Protein AF-A0A9D8AP09-F1 (afdb_monomer)

Structure (mmCIF, N/CA/C/O backbone):
data_AF-A0A9D8AP09-F1
#
_entry.id   AF-A0A9D8AP09-F1
#
loop_
_atom_site.group_PDB
_atom_site.id
_atom_site.type_symbol
_atom_site.label_atom_id
_atom_site.label_alt_id
_atom_site.label_comp_id
_atom_site.label_asym_id
_atom_site.label_entity_id
_atom_site.label_seq_id
_atom_site.pdbx_PDB_ins_code
_atom_site.Cartn_x
_atom_site.Cartn_y
_atom_site.Cartn_z
_atom_site.occupancy
_atom_site.B_iso_or_equiv
_atom_site.auth_seq_id
_atom_site.auth_comp_id
_atom_site.auth_asym_id
_atom_site.auth_atom_id
_atom_site.pdbx_PDB_model_num
ATOM 1 N N . MET A 1 1 ? -14.153 11.526 1.475 1.00 49.19 1 MET A N 1
ATOM 2 C CA . MET A 1 1 ? -14.322 10.347 2.339 1.00 49.19 1 MET A CA 1
ATOM 3 C C . MET A 1 1 ? -12.946 9.776 2.578 1.00 49.19 1 MET A C 1
ATOM 5 O O . MET A 1 1 ? -12.248 9.493 1.611 1.00 49.19 1 MET A O 1
ATOM 9 N N . SER A 1 2 ? -12.545 9.708 3.840 1.00 61.72 2 SER A N 1
ATOM 10 C CA . SER A 1 2 ? -11.300 9.065 4.252 1.00 61.72 2 SER A CA 1
ATOM 11 C C . SER A 1 2 ? -11.594 7.586 4.476 1.00 61.72 2 SER A C 1
ATOM 13 O O . SER A 1 2 ? -12.646 7.250 5.025 1.00 61.72 2 SER A O 1
ATOM 15 N N . LEU A 1 3 ? -10.708 6.703 4.023 1.00 72.69 3 LEU A N 1
ATOM 16 C CA . LEU A 1 3 ? -10.838 5.268 4.286 1.00 72.69 3 LEU A CA 1
ATOM 17 C C . LEU A 1 3 ? -10.752 4.996 5.805 1.00 72.69 3 LEU A C 1
ATOM 19 O O . LEU A 1 3 ? -10.404 5.877 6.579 1.00 72.69 3 LEU A O 1
ATOM 23 N N . LYS A 1 4 ? -11.095 3.797 6.285 1.00 78.00 4 LYS A N 1
ATOM 24 C CA . LYS A 1 4 ? -10.805 3.392 7.678 1.00 78.00 4 LYS A CA 1
ATOM 25 C C . LYS A 1 4 ? -9.647 2.392 7.693 1.00 78.00 4 LYS A C 1
ATOM 27 O O . LYS A 1 4 ? -9.812 1.261 7.227 1.00 78.00 4 LYS A O 1
ATOM 32 N N . ILE A 1 5 ? -8.505 2.798 8.246 1.00 80.69 5 ILE A N 1
ATOM 33 C CA . ILE A 1 5 ? -7.322 1.959 8.536 1.00 80.69 5 ILE A CA 1
ATOM 34 C C . ILE A 1 5 ? -7.080 1.902 10.045 1.00 80.69 5 ILE A C 1
ATOM 36 O O . ILE A 1 5 ? -7.574 2.747 10.790 1.00 80.69 5 ILE A O 1
ATOM 40 N N . LYS A 1 6 ? -6.358 0.881 10.509 1.00 83.88 6 LYS A N 1
ATOM 41 C CA . LYS A 1 6 ? -5.981 0.755 11.923 1.00 83.88 6 LYS A CA 1
ATOM 42 C C . LYS A 1 6 ? -4.983 1.850 12.298 1.00 83.88 6 LYS A C 1
ATOM 44 O O . LYS A 1 6 ? -4.035 2.110 11.559 1.00 83.88 6 LYS A O 1
ATOM 49 N N . ASN A 1 7 ? -5.132 2.406 13.501 1.00 82.69 7 ASN A N 1
ATOM 50 C CA . ASN A 1 7 ? -4.156 3.347 14.062 1.00 82.69 7 ASN A CA 1
ATOM 51 C C . ASN A 1 7 ? -2.744 2.750 14.133 1.00 82.69 7 ASN A C 1
ATOM 53 O O . ASN A 1 7 ? -1.767 3.465 13.944 1.00 82.69 7 ASN A O 1
ATOM 57 N N . GLU A 1 8 ? -2.617 1.441 14.353 1.00 85.38 8 GLU A N 1
ATOM 58 C CA . GLU A 1 8 ? -1.320 0.756 14.330 1.00 85.38 8 GLU A CA 1
ATOM 59 C C . GLU A 1 8 ? -0.633 0.842 12.961 1.00 85.38 8 GLU A C 1
ATOM 61 O O . GLU A 1 8 ? 0.572 1.062 12.885 1.00 85.38 8 GLU A O 1
ATOM 66 N N . THR A 1 9 ? -1.390 0.725 11.868 1.00 85.12 9 THR A N 1
ATOM 67 C CA . THR A 1 9 ? -0.864 0.832 10.500 1.00 85.12 9 THR A CA 1
ATOM 68 C C . THR A 1 9 ? -0.390 2.252 10.199 1.00 85.12 9 THR A C 1
ATOM 70 O O . THR A 1 9 ? 0.656 2.435 9.572 1.00 85.12 9 THR A O 1
ATOM 73 N N . ILE A 1 10 ? -1.120 3.256 10.699 1.00 83.38 10 ILE A N 1
ATOM 74 C CA . ILE A 1 10 ? -0.724 4.668 10.617 1.00 83.38 10 ILE A CA 1
ATOM 75 C C . ILE A 1 10 ? 0.594 4.875 11.368 1.00 83.38 10 ILE A C 1
ATOM 77 O O . ILE A 1 10 ? 1.536 5.412 10.796 1.00 83.38 10 ILE A O 1
ATOM 81 N N . LYS A 1 11 ? 0.705 4.361 12.601 1.00 83.50 11 LYS A N 1
ATOM 82 C CA . LYS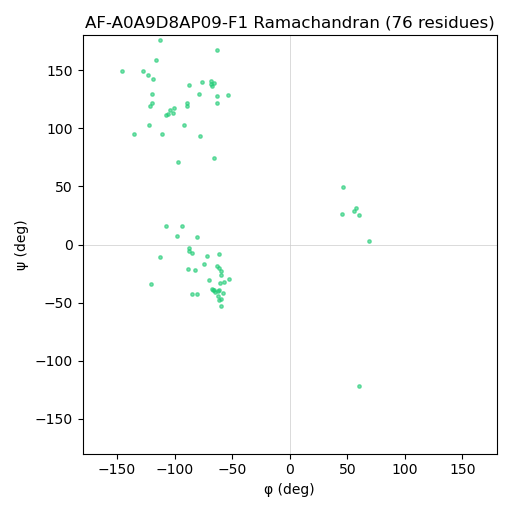 A 1 11 ? 1.936 4.441 13.406 1.00 83.50 11 LYS A CA 1
ATOM 83 C C . LYS A 1 11 ? 3.139 3.759 12.745 1.00 83.50 11 LYS A C 1
ATOM 85 O O . LYS A 1 11 ? 4.254 4.233 12.907 1.00 83.50 11 LYS A O 1
ATOM 90 N N . LYS A 1 12 ? 2.929 2.676 11.988 1.00 84.12 12 LYS A N 1
ATOM 91 C CA . LYS A 1 12 ? 3.987 1.997 11.210 1.00 84.12 12 LYS A CA 1
ATOM 92 C C . LYS A 1 12 ? 4.407 2.761 9.951 1.00 84.12 12 LYS A C 1
ATOM 94 O O . LYS A 1 12 ? 5.443 2.463 9.369 1.00 84.12 12 LYS A O 1
ATOM 99 N N . THR A 1 13 ? 3.597 3.713 9.499 1.00 83.75 13 THR A N 1
ATOM 100 C CA . THR A 1 13 ? 3.846 4.493 8.285 1.00 83.75 13 THR A CA 1
ATOM 101 C C . THR A 1 13 ? 4.495 5.830 8.668 1.00 83.75 13 THR A C 1
ATOM 103 O O . THR A 1 13 ? 3.868 6.884 8.617 1.00 83.75 13 THR A O 1
ATOM 106 N N . THR A 1 14 ? 5.752 5.778 9.101 1.00 80.25 14 THR A N 1
ATOM 107 C CA . THR A 1 14 ? 6.502 6.916 9.662 1.00 80.25 14 THR A CA 1
ATOM 108 C C . THR A 1 14 ? 7.131 7.847 8.620 1.00 80.25 14 THR A C 1
ATOM 110 O O . THR A 1 14 ? 7.388 9.009 8.910 1.00 80.25 14 THR A O 1
ATOM 113 N N . GLU A 1 15 ? 7.352 7.375 7.394 1.00 80.44 15 GLU A N 1
ATOM 114 C CA . GLU A 1 15 ? 8.124 8.070 6.352 1.00 80.44 15 GLU A CA 1
ATOM 115 C C . GLU A 1 15 ? 7.247 8.637 5.225 1.00 80.44 15 GLU A C 1
ATOM 117 O O . GLU A 1 15 ? 7.728 8.952 4.130 1.00 80.44 15 GLU A O 1
ATOM 122 N N . CYS A 1 16 ? 5.933 8.747 5.444 1.00 81.19 16 CYS A N 1
ATOM 123 C CA . CYS A 1 16 ? 5.013 9.229 4.419 1.00 81.19 16 CYS A CA 1
ATOM 124 C C . CYS A 1 16 ? 5.081 10.756 4.292 1.00 81.19 16 CYS A C 1
ATOM 126 O O . CYS A 1 16 ? 4.341 11.487 4.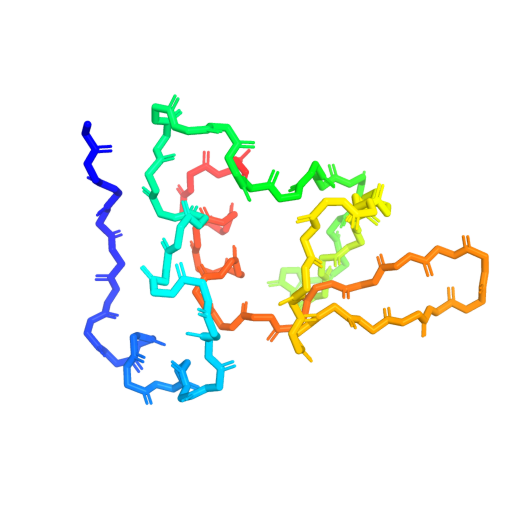945 1.00 81.19 16 CYS A O 1
ATOM 128 N N . LYS A 1 17 ? 5.919 11.236 3.369 1.00 76.06 17 LYS A N 1
ATOM 129 C CA . LYS A 1 17 ? 6.062 12.668 3.042 1.00 76.06 17 LYS A CA 1
ATOM 130 C C . LYS A 1 17 ? 4.797 13.312 2.470 1.00 76.06 17 LYS A C 1
ATOM 132 O O . LYS A 1 17 ? 4.660 14.527 2.488 1.00 76.06 17 LYS A O 1
ATOM 137 N N . THR A 1 18 ? 3.855 12.512 1.977 1.00 72.44 18 THR A N 1
ATOM 138 C CA . THR A 1 18 ? 2.607 12.998 1.375 1.00 72.44 18 THR A CA 1
ATOM 139 C C . THR A 1 18 ? 1.449 13.069 2.373 1.00 72.44 18 THR A C 1
ATOM 141 O O . THR A 1 18 ? 0.302 13.069 1.940 1.00 72.44 18 THR A O 1
ATOM 144 N N . ASN A 1 19 ? 1.710 13.025 3.687 1.00 76.62 19 ASN A N 1
ATOM 145 C CA . ASN A 1 19 ? 0.691 13.058 4.745 1.00 76.62 19 ASN A CA 1
ATOM 146 C C . ASN A 1 19 ? -0.495 12.108 4.478 1.00 76.62 19 ASN A C 1
ATOM 148 O O . ASN A 1 19 ? -1.658 12.507 4.475 1.00 76.62 19 ASN A O 1
ATOM 152 N N . PHE A 1 20 ? -0.192 10.848 4.154 1.00 76.38 20 PHE A N 1
ATOM 153 C CA . PHE A 1 20 ? -1.201 9.837 3.828 1.00 76.38 20 PHE A CA 1
ATOM 154 C C . PHE A 1 20 ? -2.130 10.219 2.660 1.00 76.38 20 PHE A C 1
ATOM 156 O O . PHE A 1 20 ? -3.266 9.770 2.618 1.00 76.38 20 PHE A O 1
ATOM 163 N N . SER A 1 21 ? -1.676 10.990 1.666 1.00 75.06 21 SER A N 1
ATOM 164 C CA . SER A 1 21 ? -2.503 11.386 0.506 1.00 75.06 21 SER A CA 1
ATOM 165 C C . SER A 1 21 ? -3.175 10.202 -0.220 1.00 75.06 21 SER A C 1
ATOM 167 O O . SER A 1 21 ? -4.306 10.321 -0.685 1.00 75.06 21 SER A O 1
ATOM 169 N N . CYS A 1 22 ? -2.557 9.011 -0.202 1.00 72.88 22 CYS A N 1
ATOM 170 C CA . CYS A 1 22 ? -3.147 7.747 -0.683 1.00 72.88 22 CYS A CA 1
ATOM 171 C C . CYS A 1 22 ? -4.419 7.304 0.073 1.00 72.88 22 CYS A C 1
ATOM 173 O O . CYS A 1 22 ? -5.042 6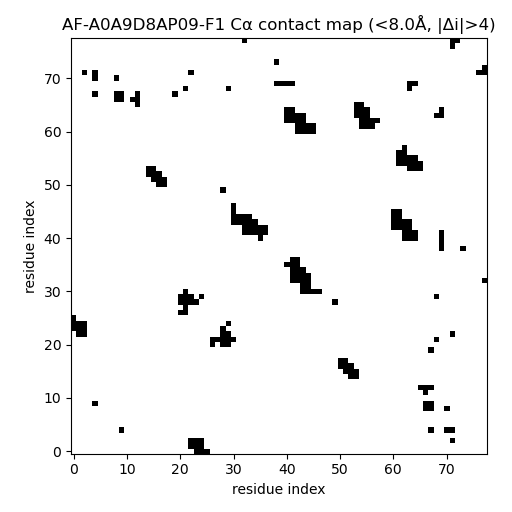.312 -0.283 1.00 72.88 22 CYS A O 1
ATOM 175 N N . PHE A 1 23 ? -4.773 7.971 1.161 1.00 70.44 23 PHE A N 1
ATOM 176 C CA . PHE A 1 23 ? -5.955 7.698 1.966 1.00 70.44 23 PHE A CA 1
ATOM 177 C C . PHE A 1 23 ? -7.183 8.462 1.476 1.00 70.44 23 PHE A C 1
ATOM 179 O O . PHE A 1 23 ? -8.324 8.100 1.780 1.00 70.44 23 PHE A O 1
ATOM 186 N N . ASN A 1 24 ? -6.948 9.536 0.726 1.00 67.88 24 ASN A N 1
ATOM 187 C CA . ASN A 1 24 ? -7.994 10.397 0.231 1.00 67.88 24 ASN A CA 1
ATOM 188 C C . ASN A 1 24 ? -8.438 9.913 -1.153 1.00 67.88 24 ASN A C 1
A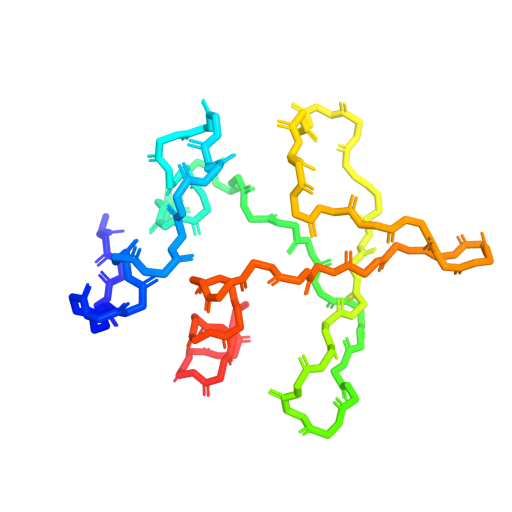TOM 190 O O . ASN A 1 24 ? -7.784 10.166 -2.161 1.00 67.88 24 ASN A O 1
ATOM 194 N N . GLN A 1 25 ? -9.589 9.240 -1.217 1.00 62.03 25 GLN A N 1
ATOM 195 C CA . GLN A 1 25 ? -10.151 8.796 -2.499 1.00 62.03 25 GLN A CA 1
ATOM 196 C C . GLN A 1 25 ? -10.444 9.961 -3.459 1.00 62.03 25 GLN A C 1
ATOM 198 O O . GLN A 1 25 ? -10.473 9.754 -4.669 1.00 62.03 25 GLN A O 1
ATOM 203 N N . LYS A 1 26 ? -10.631 11.192 -2.952 1.00 58.19 26 LYS A N 1
ATOM 204 C CA . LYS A 1 26 ? -10.899 12.357 -3.809 1.00 58.19 26 LYS A CA 1
ATOM 205 C C . LYS A 1 26 ? -9.684 12.786 -4.627 1.00 58.19 26 LYS A C 1
ATOM 207 O O . LYS A 1 26 ? -9.865 13.303 -5.720 1.00 58.19 26 LYS A O 1
ATOM 212 N N . THR A 1 27 ? -8.467 12.590 -4.121 1.00 60.81 27 THR A N 1
ATOM 213 C CA . THR A 1 27 ? -7.254 13.070 -4.800 1.00 60.81 27 THR A CA 1
ATOM 214 C C . THR A 1 27 ? -6.737 12.095 -5.852 1.00 60.81 27 THR A C 1
ATOM 216 O O . THR A 1 27 ? -5.782 12.436 -6.539 1.00 60.81 27 THR A O 1
ATOM 219 N N . ARG A 1 28 ? -7.307 10.876 -5.970 1.00 61.34 28 ARG A N 1
ATOM 220 C CA . ARG A 1 28 ? -6.764 9.775 -6.804 1.00 61.34 28 ARG A CA 1
ATOM 221 C C . ARG A 1 28 ? -5.246 9.592 -6.624 1.00 61.34 28 ARG A C 1
ATOM 223 O O . ARG A 1 28 ? -4.536 9.079 -7.485 1.00 61.34 28 ARG A O 1
ATOM 230 N N . ALA A 1 29 ? -4.732 9.980 -5.458 1.00 65.56 29 ALA A N 1
ATOM 231 C CA . ALA A 1 29 ? -3.307 10.005 -5.178 1.00 65.56 29 ALA A CA 1
ATOM 232 C C . ALA A 1 29 ? -2.760 8.616 -4.802 1.00 65.56 29 ALA A C 1
ATOM 234 O O . ALA A 1 29 ? -1.580 8.479 -4.489 1.00 65.56 29 ALA A O 1
ATOM 235 N N . CYS A 1 30 ? -3.563 7.555 -4.886 1.00 72.75 30 CYS A N 1
ATOM 236 C CA . CYS A 1 30 ? -3.101 6.174 -4.744 1.00 72.75 30 CYS A CA 1
ATOM 237 C C . CYS A 1 30 ? -2.388 5.718 -6.018 1.00 72.75 30 CYS A C 1
ATOM 239 O O . CYS A 1 30 ? -2.814 6.063 -7.116 1.00 72.75 30 CYS A O 1
ATOM 241 N N . CYS A 1 31 ? -1.287 4.978 -5.902 1.00 78.12 31 CYS A N 1
ATOM 242 C CA . CYS A 1 31 ? -0.706 4.313 -7.070 1.00 78.12 31 CYS A CA 1
ATOM 243 C C . CYS A 1 31 ? -1.653 3.198 -7.537 1.00 78.12 31 CYS A C 1
ATOM 245 O O . CYS A 1 31 ? -2.203 2.476 -6.694 1.00 78.12 31 CYS A O 1
ATOM 247 N N . GLU A 1 32 ? -1.835 3.069 -8.849 1.00 83.50 32 GLU A N 1
ATOM 248 C CA . GLU A 1 32 ? -2.585 1.962 -9.447 1.00 83.50 32 GLU A CA 1
ATOM 249 C C . GLU A 1 32 ? -1.858 0.653 -9.144 1.00 83.50 32 GLU A C 1
ATOM 251 O O . GLU A 1 32 ? -0.650 0.568 -9.356 1.00 83.50 32 GLU A O 1
ATOM 256 N N . VAL A 1 33 ? -2.570 -0.331 -8.590 1.00 86.38 33 VAL A N 1
ATOM 257 C CA . VAL A 1 33 ? -2.008 -1.653 -8.290 1.00 86.38 33 VAL A CA 1
ATOM 258 C C . VAL A 1 33 ? -2.196 -2.533 -9.514 1.00 86.38 33 VAL A C 1
ATOM 260 O O . VAL A 1 33 ? -3.325 -2.789 -9.917 1.00 86.38 33 VAL A O 1
ATOM 263 N N . GLU A 1 34 ? -1.092 -3.006 -10.081 1.00 87.94 34 GLU A N 1
ATOM 264 C CA . GLU A 1 34 ? -1.106 -3.935 -11.213 1.00 87.94 34 GLU A CA 1
ATOM 265 C C . GLU A 1 34 ? -1.245 -5.375 -10.735 1.00 87.94 34 GLU A C 1
ATOM 267 O O . GLU A 1 34 ? -2.000 -6.159 -11.304 1.00 87.94 34 GLU A O 1
ATOM 272 N N . GLN A 1 35 ? -0.519 -5.732 -9.672 1.00 86.62 35 GLN A N 1
ATOM 273 C CA . GLN A 1 35 ? -0.514 -7.088 -9.134 1.00 86.62 35 GLN A CA 1
ATOM 274 C C . GLN A 1 35 ? -0.374 -7.075 -7.613 1.00 86.62 35 GLN A C 1
ATOM 276 O O . GLN A 1 35 ? 0.270 -6.208 -7.024 1.00 86.62 35 GLN A O 1
ATOM 281 N N . ASN A 1 36 ? -0.956 -8.078 -6.963 1.00 87.25 36 ASN A N 1
ATOM 282 C CA . ASN A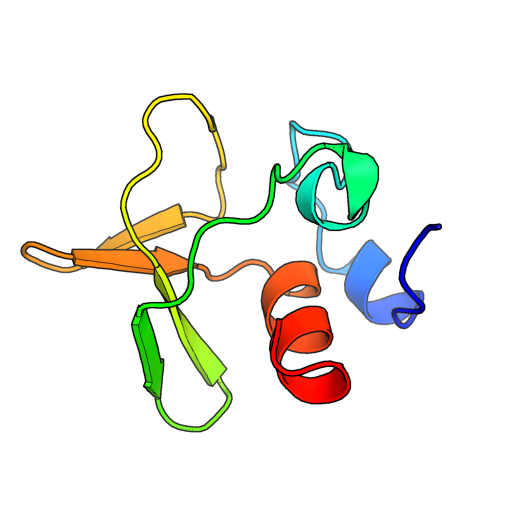 1 36 ? -0.754 -8.345 -5.546 1.00 87.25 36 ASN A CA 1
ATOM 283 C C . ASN A 1 36 ? -0.198 -9.759 -5.388 1.00 87.25 36 ASN A C 1
ATOM 285 O O . ASN A 1 36 ? -0.862 -10.730 -5.749 1.00 87.25 36 ASN A O 1
ATOM 289 N N . VAL A 1 37 ? 0.998 -9.864 -4.816 1.00 83.81 37 VAL A N 1
ATOM 290 C CA . VAL A 1 37 ? 1.647 -11.139 -4.521 1.00 83.81 37 VAL A CA 1
ATOM 291 C C . VAL A 1 37 ? 1.476 -11.453 -3.037 1.00 83.81 37 VAL A C 1
ATOM 293 O O . VAL A 1 37 ? 1.988 -10.749 -2.159 1.00 83.81 37 VAL A O 1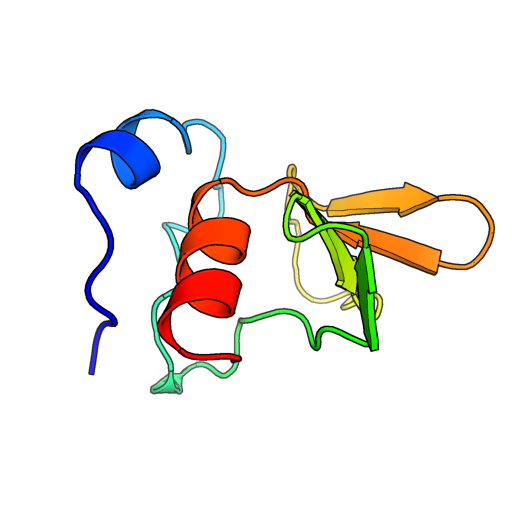
ATOM 296 N N . GLY A 1 38 ? 0.711 -12.512 -2.756 1.00 78.62 38 GLY A N 1
ATOM 297 C CA . GLY A 1 38 ? 0.542 -13.072 -1.411 1.00 78.62 38 GLY A CA 1
ATOM 298 C C . GLY A 1 38 ? -0.054 -12.111 -0.377 1.00 78.62 38 GLY A C 1
ATOM 299 O O . GLY A 1 38 ? 0.253 -12.228 0.806 1.00 78.62 38 GLY A O 1
ATOM 300 N N . GLY A 1 39 ? -0.825 -11.099 -0.796 1.00 74.25 39 GLY A N 1
ATOM 301 C CA . GLY A 1 39 ? -1.403 -10.096 0.110 1.00 74.25 39 GLY A CA 1
ATOM 302 C C . GLY A 1 39 ? -0.380 -9.151 0.748 1.00 74.25 39 GLY A C 1
ATOM 303 O O . GLY A 1 39 ? -0.748 -8.320 1.578 1.00 74.25 39 GLY A O 1
ATOM 304 N N . THR A 1 40 ? 0.894 -9.282 0.375 1.00 78.56 40 THR A N 1
ATOM 305 C CA . THR A 1 40 ? 2.022 -8.717 1.119 1.00 78.56 40 THR A CA 1
ATOM 306 C C . THR A 1 40 ? 2.828 -7.752 0.267 1.00 78.56 40 THR A C 1
ATOM 308 O O . THR A 1 40 ? 3.314 -6.751 0.792 1.00 78.56 40 THR A O 1
ATOM 311 N N . VAL A 1 41 ? 2.954 -7.999 -1.038 1.00 83.69 41 VAL A N 1
ATOM 312 C CA . VAL A 1 41 ? 3.676 -7.121 -1.966 1.00 83.69 41 VAL A CA 1
ATOM 313 C C . VAL A 1 41 ? 2.709 -6.631 -3.033 1.00 83.69 41 VAL A C 1
ATOM 315 O O . VAL A 1 41 ? 2.095 -7.427 -3.739 1.00 83.69 41 VAL A O 1
ATOM 318 N N . LEU A 1 42 ? 2.569 -5.309 -3.138 1.00 88.56 42 LEU A N 1
ATOM 319 C CA . LEU A 1 42 ? 1.756 -4.672 -4.167 1.00 88.56 42 LEU A CA 1
ATOM 320 C C . LEU A 1 42 ? 2.678 -4.164 -5.267 1.00 88.56 42 LEU A C 1
ATOM 322 O O . LEU A 1 42 ? 3.492 -3.281 -5.009 1.00 88.56 42 LEU A O 1
ATOM 326 N N . PHE A 1 43 ? 2.535 -4.689 -6.475 1.00 89.62 43 PHE A N 1
ATOM 327 C CA . PHE A 1 43 ? 3.109 -4.094 -7.672 1.00 89.62 43 PHE A CA 1
ATOM 328 C C . PHE A 1 43 ? 2.225 -2.940 -8.105 1.00 89.62 43 PHE A C 1
ATOM 330 O O . PHE A 1 43 ? 1.004 -3.076 -8.181 1.00 89.62 43 PHE A O 1
ATOM 337 N N . VAL A 1 44 ? 2.840 -1.793 -8.341 1.00 88.00 44 VAL A N 1
ATOM 338 C CA . VAL A 1 44 ? 2.155 -0.560 -8.694 1.00 88.00 44 VAL A CA 1
ATOM 339 C C . VAL A 1 44 ? 2.746 0.027 -9.960 1.00 88.00 44 VAL A C 1
ATOM 341 O O . VAL A 1 44 ? 3.951 -0.078 -10.190 1.00 88.00 44 VAL A O 1
ATOM 344 N N . LYS A 1 45 ? 1.918 0.718 -10.744 1.00 84.56 45 LYS A N 1
ATOM 345 C CA . LYS A 1 45 ? 2.444 1.547 -11.825 1.00 84.56 45 LYS A CA 1
ATOM 346 C C . LYS A 1 45 ? 3.247 2.699 -11.253 1.00 84.56 45 LYS A C 1
ATOM 348 O O . LYS A 1 45 ? 2.836 3.353 -10.286 1.00 84.56 45 LYS A O 1
ATOM 353 N N . TYR A 1 46 ? 4.372 2.972 -11.902 1.00 77.06 46 TYR A N 1
ATOM 354 C CA . TYR A 1 46 ? 5.138 4.179 -11.651 1.00 77.06 46 TYR A CA 1
ATOM 355 C C . TYR A 1 46 ? 4.236 5.400 -11.795 1.00 77.06 46 TYR A C 1
ATOM 357 O O . TYR A 1 46 ? 3.545 5.557 -12.799 1.00 77.06 46 TYR A O 1
ATOM 365 N N . THR A 1 47 ? 4.235 6.269 -10.790 1.00 70.69 47 THR A N 1
ATOM 366 C CA . THR A 1 47 ? 3.579 7.571 -10.893 1.00 70.69 47 THR A CA 1
ATOM 367 C C . THR A 1 47 ? 4.637 8.641 -10.622 1.00 70.69 47 THR A C 1
ATOM 369 O O . THR A 1 47 ? 4.987 8.829 -9.455 1.00 70.69 47 THR A O 1
ATOM 372 N N . PRO A 1 48 ? 5.163 9.330 -11.653 1.00 60.81 48 PRO A N 1
ATOM 373 C CA . PRO A 1 48 ? 6.253 10.301 -11.494 1.00 60.81 48 PRO A CA 1
ATOM 374 C C . PRO A 1 48 ? 5.896 11.453 -10.548 1.00 60.81 48 PRO A C 1
ATOM 376 O O . PRO A 1 48 ? 6.759 12.010 -9.883 1.00 60.81 48 PRO A 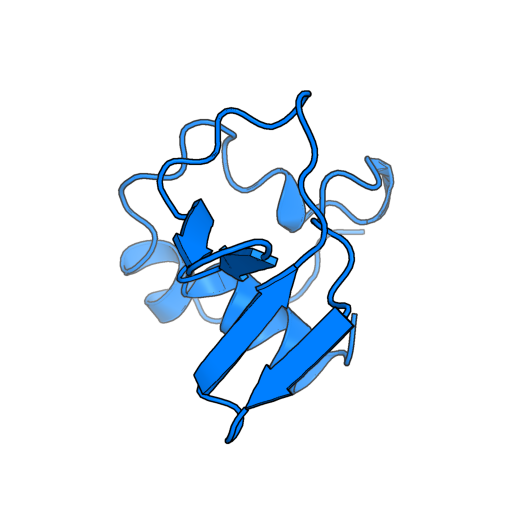O 1
ATOM 379 N N . GLU A 1 49 ? 4.608 11.767 -10.422 1.00 61.97 49 GLU A N 1
ATOM 380 C CA . GLU A 1 49 ? 4.101 12.837 -9.558 1.00 61.97 49 GLU A CA 1
ATOM 381 C C . GLU A 1 49 ? 4.183 12.511 -8.055 1.00 61.97 49 GLU A C 1
ATOM 383 O O . GLU A 1 49 ? 3.941 13.374 -7.210 1.00 61.97 49 GLU A O 1
ATOM 388 N N . LYS A 1 50 ? 4.506 11.265 -7.683 1.00 65.38 50 LYS A N 1
ATOM 389 C CA . LYS A 1 50 ? 4.496 10.813 -6.288 1.00 65.38 50 LYS A CA 1
ATOM 390 C C . LYS A 1 50 ? 5.911 10.548 -5.801 1.00 65.38 50 LYS A C 1
ATOM 392 O O . LYS A 1 50 ? 6.420 9.436 -5.910 1.00 65.38 50 LYS A O 1
ATOM 397 N N . ASN A 1 51 ? 6.494 11.550 -5.145 1.00 72.19 51 ASN A N 1
ATOM 398 C CA . ASN A 1 51 ? 7.676 11.394 -4.292 1.00 72.19 51 ASN A CA 1
ATOM 399 C C . ASN A 1 51 ? 7.337 10.538 -3.054 1.00 72.19 51 ASN A C 1
ATOM 401 O O . ASN A 1 51 ? 7.156 11.044 -1.944 1.00 72.19 51 ASN A O 1
ATOM 405 N N . CYS A 1 52 ? 7.193 9.227 -3.252 1.00 79.06 52 CYS A N 1
ATOM 406 C CA . CYS A 1 52 ? 6.813 8.269 -2.223 1.00 79.06 52 CYS A CA 1
ATOM 407 C C . CYS A 1 52 ? 8.015 7.408 -1.823 1.00 79.06 52 CYS A C 1
ATOM 409 O O . CYS A 1 52 ? 8.428 6.536 -2.581 1.00 79.06 52 CYS A O 1
ATOM 411 N N . ASN A 1 53 ? 8.516 7.587 -0.596 1.00 83.31 53 ASN A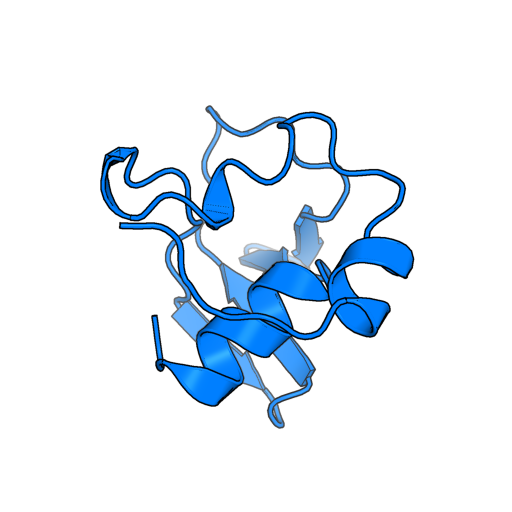 N 1
ATOM 412 C CA . ASN A 1 53 ? 9.635 6.793 -0.061 1.00 83.31 53 ASN A CA 1
ATOM 413 C C . ASN A 1 53 ? 9.322 5.286 0.038 1.00 83.31 53 ASN A C 1
ATOM 415 O O . ASN A 1 53 ? 10.222 4.462 0.116 1.00 83.31 53 ASN A O 1
ATOM 419 N N . TYR A 1 54 ? 8.039 4.915 0.047 1.00 84.94 54 TYR A N 1
ATOM 420 C CA . TYR A 1 54 ? 7.610 3.520 0.123 1.00 84.94 54 TYR A CA 1
ATOM 421 C C . TYR A 1 54 ? 7.507 2.829 -1.241 1.00 84.94 54 TYR A C 1
ATOM 423 O O . TYR A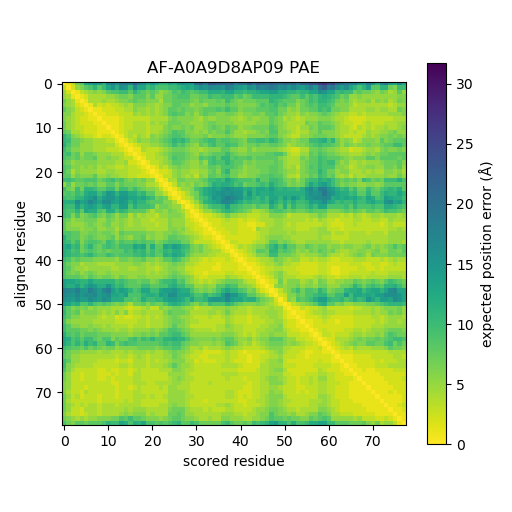 1 54 ? 7.143 1.650 -1.288 1.00 84.94 54 TYR A O 1
ATOM 431 N N . MET A 1 55 ? 7.739 3.553 -2.339 1.00 85.12 55 MET A N 1
ATOM 432 C CA . MET A 1 55 ? 7.781 2.975 -3.676 1.00 85.12 55 MET A CA 1
ATOM 433 C C . MET A 1 55 ? 9.212 2.537 -3.983 1.00 85.12 55 MET A C 1
ATOM 435 O O . MET A 1 55 ? 10.130 3.348 -3.957 1.00 85.12 55 MET A O 1
ATOM 439 N N . VAL A 1 56 ? 9.387 1.255 -4.280 1.00 87.19 56 VAL A N 1
ATOM 440 C CA . VAL A 1 56 ? 10.688 0.637 -4.544 1.00 87.19 56 VAL A CA 1
ATOM 441 C C . VAL A 1 56 ? 10.674 0.068 -5.956 1.00 87.19 56 VAL A C 1
ATOM 443 O O . VAL A 1 56 ? 9.743 -0.653 -6.316 1.00 87.19 56 VAL A O 1
ATOM 446 N N . SER A 1 57 ? 11.680 0.390 -6.766 1.00 86.50 57 SER A N 1
ATOM 447 C CA . SER A 1 57 ? 11.856 -0.215 -8.089 1.00 86.50 57 SER A CA 1
ATOM 448 C C . SER A 1 57 ? 12.216 -1.697 -7.959 1.00 86.50 57 SER A C 1
ATOM 450 O O . SER A 1 57 ? 13.036 -2.089 -7.131 1.00 86.50 57 SER A O 1
ATOM 452 N N . PHE A 1 58 ? 11.588 -2.533 -8.780 1.00 85.50 58 PHE A N 1
ATOM 453 C CA . PHE A 1 58 ? 11.830 -3.969 -8.851 1.00 85.50 58 PHE A CA 1
ATOM 454 C C . PHE A 1 58 ? 11.918 -4.388 -10.322 1.00 85.50 58 PHE A C 1
ATOM 456 O O . PHE A 1 58 ? 10.902 -4.605 -10.985 1.00 85.50 58 PHE A O 1
ATOM 463 N N . GLY A 1 59 ? 13.144 -4.457 -10.849 1.00 85.44 59 GLY A N 1
ATOM 464 C CA . GLY A 1 59 ? 13.383 -4.665 -12.279 1.00 85.44 59 GLY A CA 1
ATOM 465 C C . GLY A 1 59 ? 12.772 -3.534 -13.111 1.00 85.44 59 GLY A C 1
ATOM 466 O O . GLY A 1 59 ? 13.101 -2.368 -12.903 1.00 85.44 59 GLY A O 1
ATOM 467 N N . SER A 1 60 ? 11.865 -3.884 -14.026 1.00 83.50 60 SER A N 1
ATOM 468 C CA . SER A 1 60 ? 11.112 -2.938 -14.867 1.00 83.50 60 SER A CA 1
ATOM 469 C C . SER A 1 60 ? 9.816 -2.420 -14.224 1.00 83.50 60 SER A C 1
ATOM 471 O O . SER A 1 60 ? 9.171 -1.539 -14.788 1.00 83.50 60 SER A O 1
ATOM 473 N N . ASN A 1 61 ? 9.431 -2.943 -13.056 1.00 86.06 61 ASN A N 1
ATOM 474 C CA . ASN A 1 61 ? 8.199 -2.579 -12.354 1.00 86.06 61 ASN A CA 1
ATOM 475 C C . ASN A 1 61 ? 8.505 -1.848 -11.041 1.00 86.06 61 ASN A C 1
ATOM 477 O O . ASN A 1 61 ? 9.654 -1.707 -10.622 1.00 86.06 61 ASN A O 1
ATOM 481 N N . TYR A 1 62 ? 7.453 -1.392 -10.361 1.00 89.06 62 TYR A N 1
ATOM 482 C CA . TYR A 1 62 ? 7.553 -0.750 -9.056 1.00 89.06 62 TYR A CA 1
ATOM 483 C C . TYR A 1 62 ? 6.700 -1.498 -8.044 1.00 89.06 62 TYR A C 1
ATOM 485 O O . TYR A 1 62 ? 5.636 -2.024 -8.358 1.00 89.06 62 TYR A O 1
ATOM 493 N N . THR A 1 63 ? 7.167 -1.541 -6.805 1.00 89.38 63 THR A N 1
ATOM 494 C CA . THR A 1 63 ? 6.463 -2.158 -5.684 1.00 89.38 63 THR A CA 1
ATOM 495 C C . THR A 1 63 ? 6.176 -1.117 -4.617 1.00 89.38 63 THR A C 1
ATOM 497 O O . THR A 1 63 ? 6.972 -0.214 -4.367 1.00 89.38 63 THR A O 1
ATOM 500 N N . CYS A 1 64 ? 5.016 -1.217 -3.978 1.00 87.00 64 CYS A N 1
ATOM 501 C CA . CYS A 1 64 ? 4.641 -0.381 -2.853 1.00 87.00 64 CYS A CA 1
ATOM 502 C C . CYS A 1 64 ? 4.764 -1.175 -1.553 1.00 87.00 64 CYS A C 1
ATOM 504 O O . CYS A 1 64 ? 4.015 -2.123 -1.299 1.00 87.00 64 CYS A O 1
ATOM 506 N N . ASN A 1 65 ? 5.675 -0.730 -0.690 1.00 85.94 65 ASN A N 1
ATOM 507 C CA . ASN A 1 65 ? 5.879 -1.295 0.639 1.00 85.94 65 ASN A CA 1
ATOM 508 C C . ASN A 1 65 ? 5.171 -0.523 1.758 1.00 85.94 65 ASN A C 1
ATOM 510 O O . ASN A 1 65 ? 5.323 -0.859 2.929 1.00 85.94 65 ASN A O 1
ATOM 514 N N . CYS A 1 66 ? 4.344 0.464 1.409 1.00 86.62 66 CYS A N 1
ATOM 515 C CA . CYS A 1 66 ? 3.627 1.278 2.383 1.00 86.62 66 CYS A CA 1
ATOM 516 C C . CYS A 1 66 ? 2.655 0.407 3.203 1.00 86.62 66 CYS A C 1
ATOM 518 O O . CYS A 1 66 ? 1.743 -0.185 2.611 1.00 86.62 66 CYS A O 1
ATOM 520 N N . PRO A 1 67 ? 2.777 0.363 4.547 1.00 86.94 67 PRO A N 1
ATOM 521 C CA . PRO A 1 67 ? 1.873 -0.415 5.396 1.00 86.94 67 PRO A CA 1
ATOM 522 C C . PRO A 1 67 ? 0.422 0.020 5.195 1.00 86.94 67 PRO A C 1
ATOM 524 O O . PRO A 1 67 ? -0.481 -0.805 5.061 1.00 86.94 67 PRO A O 1
ATOM 527 N N . THR A 1 68 ? 0.215 1.336 5.098 1.00 86.56 68 THR A N 1
ATOM 528 C CA . THR A 1 68 ? -1.102 1.929 4.862 1.00 86.56 68 THR A CA 1
ATOM 529 C C . THR A 1 68 ? -1.685 1.504 3.514 1.00 86.56 68 THR A C 1
ATOM 531 O O . THR A 1 68 ? -2.847 1.108 3.460 1.00 86.56 68 THR A O 1
ATOM 534 N N . ARG A 1 69 ? -0.896 1.508 2.428 1.00 84.75 69 ARG A N 1
ATOM 535 C CA . ARG A 1 69 ? -1.376 1.074 1.102 1.00 84.75 69 ARG A CA 1
ATOM 536 C C . ARG A 1 69 ? -1.742 -0.409 1.091 1.00 84.75 69 ARG A C 1
ATOM 538 O O . ARG A 1 69 ? -2.777 -0.765 0.535 1.00 84.75 69 ARG A O 1
ATOM 545 N N . LYS A 1 70 ? -0.934 -1.253 1.742 1.00 87.19 70 LYS A N 1
ATOM 546 C CA . LYS A 1 70 ? -1.212 -2.690 1.888 1.00 87.19 70 LYS A CA 1
ATOM 547 C C . LYS A 1 70 ? -2.530 -2.927 2.613 1.00 87.19 70 LYS A C 1
ATOM 549 O O . LYS A 1 70 ? -3.360 -3.690 2.130 1.00 87.19 70 LYS A O 1
ATOM 554 N N . GLU A 1 71 ? -2.763 -2.237 3.728 1.00 87.62 71 GLU A N 1
ATOM 555 C CA . GLU A 1 71 ? -4.016 -2.384 4.468 1.00 87.62 71 GLU A CA 1
ATOM 556 C C . GLU A 1 71 ? -5.230 -1.876 3.676 1.00 87.62 71 GLU A C 1
ATOM 558 O O . GLU A 1 71 ? -6.276 -2.526 3.688 1.00 87.62 71 GLU A O 1
ATOM 563 N N . ILE A 1 72 ? -5.093 -0.760 2.951 1.00 84.38 72 ILE A N 1
ATOM 564 C CA . ILE A 1 72 ? -6.151 -0.242 2.073 1.00 84.38 72 ILE A CA 1
ATOM 565 C C . ILE A 1 72 ? -6.504 -1.265 0.994 1.00 84.38 72 ILE A C 1
ATOM 567 O O . ILE A 1 72 ? -7.674 -1.625 0.865 1.00 84.38 72 ILE A O 1
ATOM 571 N N . PHE A 1 73 ? -5.509 -1.764 0.258 1.00 86.25 73 PHE A N 1
ATOM 572 C CA . PHE A 1 73 ? -5.750 -2.743 -0.797 1.00 86.25 73 PHE A CA 1
ATOM 573 C C . PHE A 1 73 ? -6.345 -4.031 -0.224 1.00 86.25 73 PHE A C 1
ATOM 575 O O . PHE A 1 73 ? -7.268 -4.599 -0.795 1.00 86.25 73 PHE A O 1
ATOM 582 N N . ASN A 1 74 ? -5.871 -4.489 0.936 1.00 85.00 74 ASN A N 1
ATOM 583 C CA . ASN A 1 74 ? -6.382 -5.720 1.527 1.00 85.00 74 ASN A CA 1
ATOM 584 C C . ASN A 1 74 ? -7.853 -5.594 1.967 1.00 85.00 74 ASN A C 1
ATOM 586 O O . ASN A 1 74 ? -8.634 -6.516 1.755 1.00 85.00 74 ASN A O 1
ATOM 590 N N . ARG A 1 75 ? -8.245 -4.442 2.529 1.00 85.56 75 ARG A N 1
ATOM 591 C CA . ARG A 1 75 ? -9.615 -4.198 3.013 1.00 85.56 75 ARG A CA 1
ATOM 592 C C . ARG A 1 75 ? -10.604 -3.824 1.920 1.00 85.56 75 ARG A C 1
ATOM 594 O O . ARG A 1 75 ? -11.744 -4.265 1.969 1.00 85.56 75 ARG A O 1
ATOM 601 N N . TYR A 1 76 ? -10.189 -2.968 0.993 1.00 83.56 76 TYR A N 1
ATOM 602 C CA . TYR A 1 76 ? -11.094 -2.328 0.039 1.00 83.56 76 TYR A CA 1
ATOM 603 C C . TYR A 1 76 ? -10.861 -2.782 -1.406 1.00 83.56 76 TYR A C 1
ATOM 605 O O . TYR A 1 76 ? -11.681 -2.465 -2.258 1.00 83.56 76 TYR A O 1
ATOM 613 N N . LYS A 1 77 ? -9.769 -3.515 -1.688 1.00 79.06 77 LYS A N 1
ATOM 614 C CA . LYS A 1 77 ? -9.345 -3.927 -3.044 1.00 79.06 77 LYS A CA 1
ATOM 615 C C . LYS A 1 77 ? -9.169 -2.749 -4.015 1.00 79.06 77 LYS A C 1
ATOM 617 O O . LYS A 1 77 ? -9.326 -2.904 -5.220 1.00 79.06 77 LYS A O 1
ATOM 622 N N . ILE A 1 78 ? -8.823 -1.584 -3.461 1.00 71.94 78 ILE A N 1
ATOM 623 C CA . ILE A 1 78 ? -8.482 -0.337 -4.166 1.00 71.94 78 ILE A CA 1
ATOM 624 C C . ILE A 1 78 ? -6.975 -0.222 -4.221 1.00 71.94 78 ILE A C 1
ATOM 626 O O . ILE A 1 78 ? -6.341 -0.520 -3.183 1.00 71.94 78 ILE A O 1
#

Secondary structure (DSSP, 8-state):
-B----HHHHHH----TTTTGGGBGGGT-SPPEEEEETTTEEEE---TT---TTEEEETTEEEE--HHHHHHHHHH--

Solvent-accessible surface area (backbone atoms only — not comparable to full-atom values): 4842 Å² total; per-residue (Å²): 111,72,70,91,76,58,68,67,38,55,68,70,45,78,68,56,80,60,75,60,40,61,46,34,68,85,70,65,55,49,70,55,71,77,45,70,54,88,85,72,44,34,31,25,54,86,55,91,90,56,84,49,79,44,57,43,81,51,90,97,47,29,31,43,69,37,52,51,57,46,53,45,28,73,76,68,73,97

pLDDT: mean 79.3, std 8.91, range [49.19, 89.62]

Nearest PDB structures (foldseek):
  1rd3-assembly1_B  TM=2.167E-01  e=4.577E+00  Homo sapiens

Sequence (78 aa):
MSLKIKNETIKKTTECKTNFSCFNQKTRACCEVEQNVGGTVLFVKYTPEKNCNYMVSFGSNYTCNCPTRKEIFNRYKI

Mean predicted aligned error: 5.97 Å

Foldseek 3Di:
DFDDDDPVLVVVQPPAPPNPPLRDPVVVPNFAFPDDDPLQKTWGADDVVDPGPQWDDDPPTIIGRRSVNSRCCVPPVD

Radius of gyration: 11.53 Å; Cα contacts (8 Å, |Δi|>4): 117; chains: 1; bounding box: 28×26×29 Å